Protein AF-A0A534AJC7-F1 (afdb_monomer_lite)

Structure (mmCIF, N/CA/C/O backbone):
data_AF-A0A534AJC7-F1
#
_entry.id   AF-A0A534AJC7-F1
#
loop_
_atom_site.group_PDB
_atom_site.id
_atom_site.type_symbol
_atom_site.label_atom_id
_atom_site.label_alt_id
_atom_site.label_comp_id
_atom_site.label_asym_id
_atom_site.label_entity_id
_atom_site.label_seq_id
_atom_site.pdbx_PDB_ins_code
_atom_site.Cartn_x
_atom_site.Cartn_y
_atom_site.Cartn_z
_atom_site.occupancy
_atom_site.B_iso_or_equiv
_atom_site.auth_seq_id
_atom_site.auth_comp_id
_atom_site.auth_asym_id
_atom_site.auth_atom_id
_atom_site.pdbx_PDB_model_num
ATOM 1 N N . MET A 1 1 ? 7.356 13.415 -15.263 1.00 77.75 1 MET A N 1
ATOM 2 C CA . MET A 1 1 ? 6.672 12.115 -15.087 1.00 77.75 1 MET A CA 1
ATOM 3 C C . MET A 1 1 ? 6.569 11.700 -13.623 1.00 77.75 1 MET A C 1
ATOM 5 O O . MET A 1 1 ? 5.449 11.567 -13.165 1.00 77.75 1 MET A O 1
ATOM 9 N N . VAL A 1 2 ? 7.663 11.609 -12.853 1.00 92.12 2 VAL A N 1
ATOM 10 C CA . VAL A 1 2 ? 7.603 11.217 -11.421 1.00 92.12 2 VAL A CA 1
ATOM 11 C C . VAL A 1 2 ? 6.650 12.080 -10.577 1.00 92.12 2 VAL A C 1
ATOM 13 O O . VAL A 1 2 ? 5.861 11.533 -9.826 1.00 92.12 2 VAL A O 1
ATOM 16 N N . ARG A 1 3 ? 6.643 13.413 -10.742 1.00 94.81 3 ARG A N 1
ATOM 17 C CA . ARG A 1 3 ? 5.701 14.298 -10.018 1.00 94.81 3 ARG A CA 1
ATOM 18 C C . ARG A 1 3 ? 4.225 14.026 -10.334 1.00 94.81 3 ARG A C 1
ATOM 20 O O . ARG A 1 3 ? 3.382 14.133 -9.454 1.00 94.81 3 ARG A O 1
ATOM 27 N N . LEU A 1 4 ? 3.921 13.678 -11.586 1.00 96.19 4 LEU A N 1
ATOM 28 C CA . LEU A 1 4 ? 2.564 13.292 -11.980 1.00 96.19 4 LEU A CA 1
ATOM 29 C C . LEU A 1 4 ? 2.201 11.936 -11.369 1.00 96.19 4 LEU A C 1
ATOM 31 O O . LEU A 1 4 ? 1.102 11.782 -10.850 1.00 96.19 4 LEU A O 1
ATOM 35 N N . PHE A 1 5 ? 3.139 10.984 -11.401 1.00 96.75 5 PHE A N 1
ATOM 36 C CA . PHE A 1 5 ? 2.964 9.678 -10.776 1.00 96.75 5 PHE A CA 1
ATOM 37 C C . PHE A 1 5 ? 2.709 9.804 -9.274 1.00 96.75 5 PHE A C 1
ATOM 39 O O . PHE A 1 5 ? 1.762 9.209 -8.788 1.00 96.75 5 PHE A O 1
ATOM 46 N N . ASP A 1 6 ? 3.495 10.608 -8.559 1.00 96.94 6 ASP A N 1
ATOM 47 C CA . ASP A 1 6 ? 3.308 10.872 -7.130 1.00 96.94 6 ASP A CA 1
ATOM 48 C C . ASP A 1 6 ? 1.906 11.425 -6.832 1.00 96.94 6 ASP A C 1
ATOM 50 O O . ASP A 1 6 ? 1.164 10.858 -6.029 1.00 96.94 6 ASP A O 1
ATOM 54 N N . ALA A 1 7 ? 1.491 12.473 -7.555 1.00 97.38 7 ALA A N 1
ATOM 55 C CA . ALA A 1 7 ? 0.168 13.065 -7.388 1.00 97.38 7 ALA A CA 1
ATOM 56 C C . ALA A 1 7 ? -0.963 12.051 -7.641 1.00 97.38 7 ALA A C 1
ATOM 58 O O . ALA A 1 7 ? -1.879 11.933 -6.824 1.00 97.38 7 ALA A O 1
ATOM 59 N N . TRP A 1 8 ? -0.882 11.291 -8.738 1.00 97.19 8 TRP A N 1
ATOM 60 C CA . TRP A 1 8 ? -1.861 10.256 -9.077 1.00 97.19 8 TRP A CA 1
ATOM 61 C C . TRP A 1 8 ? -1.874 9.122 -8.049 1.00 97.19 8 TRP A C 1
ATOM 63 O O . TRP A 1 8 ? -2.928 8.782 -7.517 1.00 97.19 8 TRP A O 1
ATOM 73 N N . PHE A 1 9 ? -0.711 8.564 -7.723 1.00 97.88 9 PHE A N 1
ATOM 74 C CA . PHE A 1 9 ? -0.586 7.427 -6.819 1.00 97.88 9 PHE A CA 1
ATOM 75 C C . PHE A 1 9 ? -1.080 7.790 -5.415 1.00 97.88 9 PHE A C 1
ATOM 77 O O . PHE A 1 9 ? -1.807 7.023 -4.781 1.00 97.88 9 PHE A O 1
ATOM 84 N N . SER A 1 10 ? -0.763 8.999 -4.951 1.00 96.75 10 SER A N 1
ATOM 85 C CA . SER A 1 10 ? -1.266 9.531 -3.687 1.00 96.75 10 SER A CA 1
ATOM 86 C C . SER A 1 10 ? -2.791 9.705 -3.686 1.00 96.75 10 SER A C 1
ATOM 88 O O . SER A 1 10 ? -3.458 9.346 -2.709 1.00 96.75 10 SER A O 1
ATOM 90 N N . ALA A 1 11 ? -3.354 10.252 -4.767 1.00 96.19 11 ALA A N 1
ATOM 91 C CA . ALA A 1 11 ? -4.782 10.533 -4.876 1.00 96.19 11 ALA A CA 1
ATOM 92 C C . ALA A 1 11 ? -5.629 9.262 -5.030 1.00 96.19 11 ALA A C 1
ATOM 94 O O . ALA A 1 11 ? -6.618 9.109 -4.308 1.00 96.19 11 ALA A O 1
ATOM 95 N N . GLU A 1 12 ? -5.210 8.354 -5.910 1.00 96.00 12 GLU A N 1
ATOM 96 C CA . GLU A 1 12 ? -5.995 7.195 -6.330 1.00 96.00 12 GLU A CA 1
ATOM 97 C C . GLU A 1 12 ? -5.656 5.923 -5.558 1.00 96.00 12 GLU A C 1
ATOM 99 O O . GLU A 1 12 ? -6.558 5.150 -5.250 1.00 96.00 12 GLU A O 1
ATOM 104 N N . ILE A 1 13 ? -4.390 5.697 -5.198 1.00 98.25 13 ILE A N 1
ATOM 105 C CA . ILE A 1 13 ? -3.953 4.415 -4.623 1.00 98.25 13 ILE A CA 1
ATOM 106 C C . ILE A 1 13 ? -3.785 4.517 -3.110 1.00 98.25 13 ILE A C 1
ATOM 108 O O . ILE A 1 13 ? -4.494 3.838 -2.361 1.00 98.25 13 ILE A O 1
ATOM 112 N N . LEU A 1 14 ? -2.904 5.403 -2.628 1.00 97.75 14 LEU A N 1
ATOM 113 C CA . LEU A 1 14 ? -2.612 5.535 -1.193 1.00 97.75 14 LEU A CA 1
ATOM 114 C C . LEU A 1 14 ? -3.857 5.874 -0.380 1.00 97.75 14 LEU A C 1
ATOM 116 O O . LEU A 1 14 ? -4.048 5.338 0.711 1.00 97.75 14 LEU A O 1
ATOM 120 N N . ARG A 1 15 ? -4.732 6.736 -0.909 1.00 96.81 15 ARG A N 1
ATOM 121 C CA . ARG A 1 15 ? -5.996 7.082 -0.251 1.00 96.81 15 ARG A CA 1
ATOM 122 C C . ARG A 1 15 ? -6.905 5.861 -0.081 1.00 96.81 15 ARG A C 1
ATOM 124 O O . ARG A 1 15 ? -7.481 5.690 0.994 1.00 96.81 15 ARG A O 1
ATOM 131 N N . ARG A 1 16 ? -7.030 5.012 -1.107 1.00 97.88 16 ARG A N 1
ATOM 132 C CA . ARG A 1 16 ? -7.843 3.783 -1.059 1.00 97.88 16 ARG A CA 1
ATOM 133 C C . ARG A 1 16 ? -7.249 2.772 -0.085 1.00 97.88 16 ARG A C 1
ATOM 135 O O . ARG A 1 16 ? -7.964 2.301 0.799 1.00 97.88 16 ARG A O 1
ATOM 142 N N . MET A 1 17 ? -5.939 2.525 -0.176 1.00 98.38 17 MET A N 1
ATOM 143 C CA . MET A 1 17 ? -5.213 1.666 0.767 1.00 98.38 17 MET A CA 1
ATOM 144 C C . MET A 1 17 ? -5.403 2.142 2.210 1.00 98.38 17 MET A C 1
ATOM 146 O O . MET A 1 17 ? -5.761 1.352 3.078 1.00 98.38 17 MET A O 1
ATOM 150 N N . PHE A 1 18 ? -5.261 3.445 2.468 1.00 98.00 18 PHE A N 1
ATOM 151 C CA . PHE A 1 18 ? -5.488 4.012 3.795 1.00 98.00 18 PHE A CA 1
ATOM 152 C C . PHE A 1 18 ? -6.879 3.675 4.340 1.00 98.00 18 PHE A C 1
ATOM 154 O O . PHE A 1 18 ? -6.974 3.182 5.457 1.00 98.00 18 PHE A O 1
ATOM 161 N N . ARG A 1 19 ? -7.955 3.868 3.567 1.00 97.12 19 ARG A N 1
ATOM 162 C CA . ARG A 1 19 ? -9.323 3.577 4.042 1.00 97.12 19 ARG A CA 1
ATOM 163 C C . ARG A 1 19 ? -9.586 2.084 4.257 1.00 97.12 19 ARG A C 1
ATOM 165 O O . ARG A 1 19 ? -10.398 1.736 5.107 1.00 97.12 19 ARG A O 1
ATOM 172 N N . ILE A 1 20 ? -8.910 1.210 3.512 1.00 98.31 20 ILE A N 1
ATOM 173 C CA . ILE A 1 20 ? -8.994 -0.250 3.682 1.00 98.31 20 ILE A CA 1
ATOM 174 C C . ILE A 1 20 ? -8.261 -0.702 4.956 1.00 98.31 20 ILE A C 1
ATOM 176 O O . ILE A 1 20 ? -8.748 -1.583 5.666 1.00 98.31 20 ILE A O 1
ATOM 180 N N . TYR A 1 21 ? -7.125 -0.077 5.272 1.00 98.56 21 TYR A N 1
ATOM 181 C CA . TYR A 1 21 ? -6.215 -0.533 6.325 1.00 98.56 21 TYR A CA 1
ATOM 182 C C . TYR A 1 21 ? -6.178 0.359 7.571 1.00 98.56 21 TYR A C 1
ATOM 184 O O . TYR A 1 21 ? -5.395 0.088 8.474 1.00 98.56 21 TYR A O 1
ATOM 192 N N . VAL A 1 22 ? -7.001 1.409 7.680 1.00 98.44 22 VAL A N 1
ATOM 193 C CA . VAL A 1 22 ? -6.849 2.405 8.760 1.00 98.44 22 VAL A CA 1
ATOM 194 C C . VAL A 1 22 ? -6.909 1.803 10.169 1.00 98.44 22 VAL A C 1
ATOM 196 O O . VAL A 1 22 ? -6.105 2.171 11.030 1.00 98.44 22 VAL A O 1
ATOM 199 N N . LEU A 1 23 ? -7.809 0.844 10.395 1.00 98.62 23 LEU A N 1
ATOM 200 C CA . LEU A 1 23 ? -7.911 0.139 11.672 1.00 98.62 23 LEU A CA 1
ATOM 201 C C . LEU A 1 23 ? -6.728 -0.817 11.900 1.00 98.62 23 LEU A C 1
ATOM 203 O O . LEU A 1 23 ? -6.241 -0.932 13.023 1.00 98.62 23 LEU A O 1
ATOM 207 N N . ASP A 1 24 ? -6.211 -1.439 10.841 1.00 98.56 24 ASP A N 1
ATOM 208 C CA . ASP A 1 24 ? -5.033 -2.309 10.916 1.00 98.56 24 ASP A CA 1
ATOM 209 C C . ASP A 1 24 ? -3.795 -1.514 11.352 1.00 98.56 24 ASP A C 1
ATOM 211 O O . ASP A 1 24 ? -3.054 -1.957 12.226 1.00 98.56 24 ASP A O 1
ATOM 215 N N . ILE A 1 25 ? -3.618 -0.293 10.829 1.00 98.19 25 ILE A N 1
ATOM 216 C CA . ILE A 1 25 ? -2.535 0.609 11.254 1.00 98.19 25 ILE A CA 1
ATOM 217 C C . ILE A 1 25 ? -2.658 0.925 12.746 1.00 98.19 25 ILE A C 1
ATOM 219 O O . ILE A 1 25 ? -1.671 0.846 13.474 1.00 98.19 25 ILE A O 1
ATOM 223 N N . HIS A 1 26 ? -3.861 1.285 13.207 1.00 98.62 26 HIS A N 1
ATOM 224 C CA . HIS A 1 26 ? -4.110 1.568 14.620 1.00 98.62 26 HIS A CA 1
ATOM 225 C C . HIS A 1 26 ? -3.745 0.362 15.493 1.00 98.62 26 HIS A C 1
ATOM 227 O O . HIS A 1 26 ? -3.070 0.507 16.510 1.00 98.62 26 HIS A O 1
ATOM 233 N N . ASN A 1 27 ? -4.148 -0.838 15.085 1.00 98.19 27 ASN A N 1
ATOM 234 C CA . ASN A 1 27 ? -3.906 -2.052 15.856 1.00 98.19 27 ASN A CA 1
ATOM 235 C C . ASN A 1 27 ? -2.433 -2.487 15.821 1.00 98.19 27 ASN A C 1
ATOM 237 O O . ASN A 1 27 ? -1.931 -3.009 16.815 1.00 98.19 27 ASN A O 1
ATOM 241 N N . ALA A 1 28 ? -1.714 -2.223 14.732 1.00 97.38 28 ALA A N 1
ATOM 242 C CA . ALA A 1 28 ? -0.281 -2.487 14.627 1.00 97.38 28 ALA A CA 1
ATOM 243 C C . ALA A 1 28 ? 0.585 -1.441 15.353 1.00 97.38 28 ALA A C 1
ATOM 245 O O . ALA A 1 28 ? 1.732 -1.722 15.705 1.00 97.38 28 ALA A O 1
ATOM 246 N N . ALA A 1 29 ? 0.059 -0.237 15.595 1.00 97.50 29 ALA A N 1
ATOM 247 C CA . ALA A 1 29 ? 0.783 0.814 16.297 1.00 97.50 29 ALA A CA 1
ATOM 248 C C . ALA A 1 29 ? 1.080 0.431 17.755 1.00 97.50 29 ALA A C 1
ATOM 250 O O . ALA A 1 29 ? 0.322 -0.300 18.409 1.00 97.50 29 ALA A O 1
ATOM 251 N N . ARG A 1 30 ? 2.178 0.989 18.285 1.00 97.94 30 ARG A N 1
ATOM 252 C CA . ARG A 1 30 ? 2.555 0.850 19.698 1.00 97.94 30 ARG A CA 1
ATOM 253 C C . ARG A 1 30 ? 1.398 1.326 20.584 1.00 97.94 30 ARG A C 1
ATOM 255 O O . ARG A 1 30 ? 0.787 2.340 20.247 1.00 97.94 30 ARG A O 1
ATOM 262 N N . PRO A 1 31 ? 1.122 0.679 21.732 1.00 98.25 31 PRO A N 1
ATOM 263 C CA . PRO A 1 31 ? -0.009 1.045 22.589 1.00 98.25 31 PRO A CA 1
ATOM 264 C C . PRO A 1 31 ? -0.083 2.539 22.940 1.00 98.25 31 PRO A C 1
ATOM 266 O O . PRO A 1 31 ? -1.169 3.108 22.912 1.00 98.25 31 PRO A O 1
ATOM 269 N N . ALA A 1 32 ? 1.063 3.188 23.178 1.00 98.31 32 ALA A N 1
ATOM 270 C CA . ALA A 1 32 ? 1.144 4.621 23.476 1.00 98.31 32 ALA A CA 1
ATOM 271 C C . ALA A 1 32 ? 0.731 5.534 22.300 1.00 98.31 32 ALA A C 1
ATOM 273 O O . ALA A 1 32 ? 0.236 6.635 22.525 1.00 98.31 32 ALA A O 1
ATOM 274 N N . ASP A 1 33 ? 0.885 5.074 21.055 1.00 98.50 33 ASP A N 1
ATOM 275 C CA . ASP A 1 33 ? 0.571 5.853 19.849 1.00 98.50 33 ASP A CA 1
ATOM 276 C C . ASP A 1 33 ? -0.920 5.744 19.462 1.00 98.50 33 ASP A C 1
ATOM 278 O O . ASP A 1 33 ? -1.456 6.606 18.758 1.00 98.50 33 ASP A O 1
ATOM 282 N N . ARG A 1 34 ? -1.614 4.693 19.925 1.00 98.56 34 ARG A N 1
ATOM 283 C CA . ARG A 1 34 ? -2.995 4.370 19.526 1.00 98.56 34 ARG A CA 1
ATOM 284 C C . ARG A 1 34 ? -4.016 5.472 19.844 1.00 98.56 34 ARG A C 1
ATOM 286 O O . ARG A 1 34 ? -4.778 5.813 18.934 1.00 98.56 34 ARG A O 1
ATOM 293 N N . PRO A 1 35 ? -4.036 6.089 21.048 1.00 98.62 35 PRO A N 1
ATOM 294 C CA . PRO A 1 35 ? -5.013 7.134 21.363 1.00 98.62 35 PRO A CA 1
ATOM 295 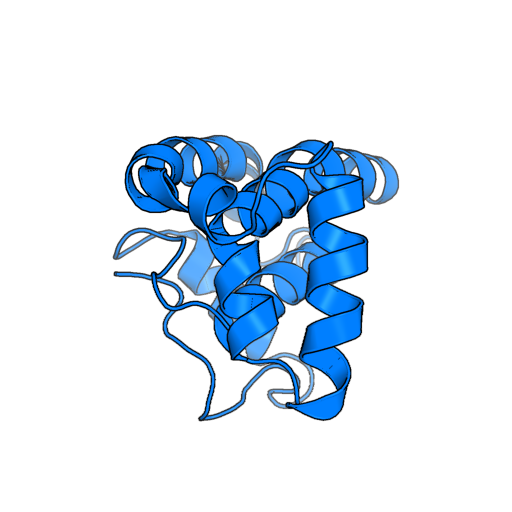C C . PRO A 1 35 ? -4.889 8.353 20.441 1.00 98.62 35 PRO A C 1
ATOM 297 O O . PRO A 1 35 ? -5.885 8.843 19.905 1.00 98.62 35 PRO A O 1
ATOM 300 N N . TYR A 1 36 ? -3.656 8.811 20.196 1.00 98.50 36 TYR A N 1
ATOM 301 C CA . TYR A 1 36 ? -3.388 9.906 19.264 1.00 98.50 36 TYR A CA 1
ATOM 302 C C . TYR A 1 36 ? -3.761 9.528 17.826 1.00 98.50 36 TYR A C 1
ATOM 304 O O . TYR A 1 36 ? -4.391 10.317 17.111 1.00 98.50 36 TYR A O 1
ATOM 312 N N . PHE A 1 37 ? -3.393 8.319 17.393 1.00 98.50 37 PHE A N 1
ATOM 313 C CA . PHE A 1 37 ? -3.695 7.850 16.048 1.00 98.50 37 PHE A CA 1
ATOM 314 C C . PHE A 1 37 ? -5.203 7.839 15.800 1.00 98.50 37 PHE A C 1
ATOM 316 O O . PHE A 1 37 ? -5.655 8.451 14.836 1.00 98.50 37 PHE A O 1
ATOM 323 N N . ARG A 1 38 ? -5.989 7.230 16.696 1.00 98.62 38 ARG A N 1
ATOM 324 C CA . ARG A 1 38 ? -7.451 7.202 16.581 1.00 98.62 38 ARG A CA 1
ATOM 325 C C . ARG A 1 38 ? -8.031 8.608 16.485 1.00 98.62 38 ARG A C 1
ATOM 327 O O . ARG A 1 38 ? -8.652 8.930 15.476 1.00 98.62 38 ARG A O 1
ATOM 334 N N . LYS A 1 39 ? -7.728 9.471 17.463 1.00 98.56 39 LYS A N 1
ATOM 335 C CA . LYS A 1 39 ? -8.228 10.855 17.498 1.00 98.56 39 LYS A CA 1
ATOM 336 C C . LYS A 1 39 ? -7.919 11.610 16.201 1.00 98.56 39 LYS A C 1
ATOM 338 O O . LYS A 1 39 ? -8.795 12.244 15.623 1.00 98.56 39 LYS A O 1
ATOM 343 N N . SER A 1 40 ? -6.673 11.545 15.732 1.00 98.38 40 SER A N 1
ATOM 344 C CA . SER A 1 40 ? -6.246 12.280 14.535 1.00 98.38 40 SER A CA 1
ATOM 345 C C . SER A 1 40 ? -6.811 11.703 13.232 1.00 98.38 40 SER A C 1
ATOM 347 O O . SER A 1 40 ? -7.103 12.462 12.307 1.00 98.38 40 SER A O 1
ATOM 349 N N . ARG A 1 41 ? -6.962 10.376 13.119 1.00 98.25 41 ARG A N 1
ATOM 350 C CA . ARG A 1 41 ? -7.470 9.734 11.898 1.00 98.25 41 ARG A CA 1
ATOM 351 C C . ARG A 1 41 ? -8.983 9.805 11.777 1.00 98.25 41 ARG A C 1
ATOM 353 O O . ARG A 1 41 ? -9.447 10.075 10.678 1.00 98.25 41 ARG A O 1
ATOM 360 N N . GLU A 1 42 ? -9.731 9.650 12.863 1.00 98.50 42 GLU A N 1
ATOM 361 C CA . GLU A 1 42 ? -11.189 9.826 12.840 1.00 98.50 42 GLU A CA 1
ATOM 362 C C . GLU A 1 42 ? -11.557 11.282 12.512 1.00 98.50 42 GLU A C 1
ATOM 364 O O . GLU A 1 42 ? -12.424 11.518 11.676 1.00 98.50 42 GLU A O 1
ATOM 369 N N . ALA A 1 43 ? -10.810 12.269 13.031 1.00 98.31 43 ALA A N 1
ATOM 370 C CA . ALA A 1 43 ? -10.955 13.668 12.612 1.00 98.31 43 ALA A CA 1
ATOM 371 C C . ALA A 1 43 ? -10.697 13.859 11.103 1.00 98.31 43 ALA A C 1
ATOM 373 O O . ALA A 1 43 ? -11.470 14.524 10.420 1.00 98.31 43 ALA A O 1
ATOM 374 N N . ARG A 1 44 ? -9.650 13.222 10.554 1.00 96.75 44 ARG A N 1
ATOM 375 C CA . ARG A 1 44 ? -9.361 13.223 9.105 1.00 96.75 44 ARG A CA 1
ATOM 376 C C . ARG A 1 44 ? -10.427 12.491 8.276 1.00 96.75 44 ARG A C 1
ATOM 378 O O . ARG A 1 44 ? -10.574 12.774 7.091 1.00 96.75 44 ARG A O 1
ATOM 385 N N . LEU A 1 45 ? -11.147 11.550 8.877 1.00 96.81 45 LEU A N 1
ATOM 386 C CA . LEU A 1 45 ? -12.269 10.820 8.284 1.00 96.81 45 LEU A CA 1
ATOM 387 C C . LEU A 1 45 ? -13.617 11.518 8.551 1.00 96.81 45 LEU A C 1
ATOM 389 O O . LEU A 1 45 ? -14.666 10.874 8.486 1.00 96.81 45 LEU A O 1
ATOM 393 N N . ASN A 1 46 ? -13.596 12.822 8.850 1.00 96.75 46 ASN A N 1
ATOM 394 C CA . ASN A 1 46 ? -14.775 13.647 9.122 1.00 96.75 46 ASN A CA 1
ATOM 395 C C . ASN A 1 46 ? -15.670 13.070 10.235 1.00 96.75 46 ASN A C 1
ATOM 397 O O . ASN A 1 46 ? -16.892 13.073 10.125 1.00 96.75 46 ASN A O 1
ATOM 401 N N . GLY A 1 47 ? -15.054 12.535 11.292 1.00 97.00 47 GLY A N 1
ATOM 402 C CA . GLY A 1 47 ? -15.746 11.953 12.445 1.00 97.00 47 GLY A CA 1
ATOM 403 C C . GLY A 1 47 ? -16.155 10.487 12.282 1.00 97.00 47 GLY A C 1
ATOM 404 O O . GLY A 1 47 ? -16.676 9.901 13.226 1.00 97.00 47 GLY A O 1
ATOM 405 N N . THR A 1 48 ? -15.902 9.864 11.127 1.00 97.94 48 THR A N 1
ATOM 406 C CA . THR A 1 48 ? -16.147 8.424 10.944 1.00 97.94 48 THR A CA 1
ATOM 407 C C . THR A 1 48 ? -15.184 7.619 11.817 1.00 97.94 48 THR A C 1
ATOM 409 O O . THR A 1 48 ? -13.972 7.843 11.753 1.00 97.94 48 THR A O 1
ATOM 412 N N . SER A 1 49 ? -15.701 6.658 12.590 1.00 98.50 49 SER A N 1
ATOM 413 C CA . SER A 1 49 ? -14.859 5.763 13.392 1.00 98.50 49 SER A CA 1
ATOM 414 C C . SER A 1 49 ? -13.972 4.876 12.516 1.00 98.50 49 SER A C 1
ATOM 416 O O . SER A 1 49 ? -14.292 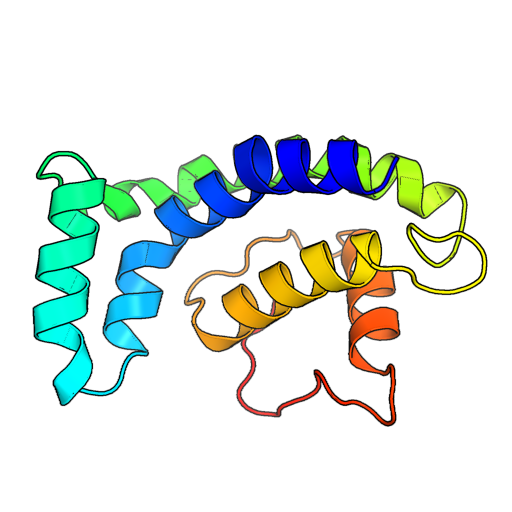4.587 11.356 1.00 98.50 49 SER A O 1
ATOM 418 N N . LEU A 1 50 ? -12.847 4.411 13.065 1.00 98.62 50 LEU A N 1
ATOM 419 C CA . LEU A 1 50 ? -11.947 3.512 12.332 1.00 98.62 50 LEU A CA 1
ATOM 420 C C . LEU A 1 50 ? -12.646 2.209 11.919 1.00 98.62 50 LEU A C 1
ATOM 422 O O . LEU A 1 50 ? -12.433 1.728 10.809 1.00 98.62 50 LEU A O 1
ATOM 426 N N . GLU A 1 51 ? -13.502 1.676 12.789 1.00 98.62 51 GLU A N 1
ATOM 427 C CA . GLU A 1 51 ? -14.310 0.476 12.578 1.00 98.62 51 GLU A CA 1
ATOM 428 C C . GLU A 1 51 ? -15.316 0.673 11.441 1.00 98.62 51 GLU A C 1
ATOM 430 O O . GLU A 1 51 ? -15.366 -0.139 10.517 1.00 98.62 51 GLU A O 1
ATOM 435 N N . ALA A 1 52 ? -16.060 1.785 11.452 1.00 98.25 52 ALA A N 1
ATOM 436 C CA . ALA A 1 52 ? -17.000 2.106 10.381 1.00 98.25 52 ALA A CA 1
ATOM 437 C C . ALA A 1 52 ? -16.277 2.319 9.044 1.00 98.25 52 ALA A C 1
ATOM 439 O O . ALA A 1 52 ? -16.765 1.885 8.004 1.00 98.25 52 ALA A O 1
ATOM 440 N N . SER A 1 53 ? -15.078 2.917 9.058 1.00 97.44 53 SER A N 1
ATOM 441 C CA . SER A 1 53 ? -14.278 3.089 7.842 1.00 97.44 53 SER A CA 1
ATOM 442 C C . SER A 1 53 ? -13.886 1.761 7.194 1.00 97.44 53 SER A C 1
ATOM 444 O O . SER A 1 53 ? -13.695 1.737 5.979 1.00 97.44 53 SER A O 1
ATOM 446 N N . VAL A 1 54 ? -13.717 0.680 7.960 1.00 98.00 54 VAL A N 1
ATOM 447 C CA . VAL A 1 54 ? -13.243 -0.612 7.435 1.00 98.00 54 VAL A CA 1
ATOM 448 C C . VAL A 1 54 ? -14.341 -1.667 7.283 1.00 98.00 54 VAL A C 1
ATOM 450 O O . VAL A 1 54 ? -14.040 -2.753 6.794 1.00 98.00 54 VAL A O 1
ATOM 453 N N . ALA A 1 55 ? -15.587 -1.370 7.659 1.00 97.44 55 ALA A N 1
ATOM 454 C CA . ALA A 1 55 ? -16.680 -2.346 7.723 1.00 97.44 55 ALA A CA 1
ATOM 455 C C . ALA A 1 55 ? -16.908 -3.118 6.404 1.00 97.44 55 ALA A C 1
ATOM 457 O O . ALA A 1 55 ? -17.095 -4.329 6.407 1.00 97.44 55 ALA A O 1
ATOM 458 N N . ASP A 1 56 ? -16.810 -2.429 5.270 1.00 95.44 56 ASP A N 1
ATOM 459 C CA . ASP A 1 56 ? -16.999 -2.917 3.897 1.00 95.44 56 ASP A CA 1
ATOM 460 C C . ASP A 1 56 ? -15.668 -3.033 3.124 1.00 95.44 56 ASP A C 1
ATOM 462 O O . ASP A 1 56 ? -15.631 -3.069 1.898 1.00 95.44 56 ASP A O 1
ATOM 466 N N . ARG A 1 57 ? -14.516 -3.074 3.806 1.00 97.00 57 ARG A N 1
ATOM 467 C CA . ARG A 1 57 ? -13.215 -2.999 3.112 1.00 97.00 57 ARG A CA 1
ATOM 468 C C . ARG A 1 57 ? -12.965 -4.126 2.103 1.00 97.00 57 ARG A C 1
ATOM 470 O O . ARG A 1 57 ? -12.252 -3.898 1.131 1.00 97.00 57 ARG A O 1
ATOM 477 N N . VAL A 1 58 ? -13.541 -5.311 2.320 1.00 97.25 58 VAL A N 1
ATOM 478 C CA . VAL A 1 58 ? -13.377 -6.467 1.423 1.00 97.25 58 VAL A CA 1
ATOM 479 C C . VAL A 1 58 ? -14.057 -6.209 0.079 1.00 97.25 58 VAL A C 1
ATOM 481 O O . VAL A 1 58 ? -13.455 -6.481 -0.957 1.00 97.25 58 VAL A O 1
ATOM 484 N N . SER A 1 59 ? -15.254 -5.610 0.067 1.00 96.75 59 SER A N 1
ATOM 485 C CA . SER A 1 59 ? -15.963 -5.289 -1.180 1.00 96.75 59 SER A CA 1
ATOM 486 C C . SER A 1 59 ? -15.297 -4.165 -1.976 1.00 96.75 59 SER A C 1
ATOM 488 O O . SER A 1 59 ? -15.557 -4.038 -3.165 1.00 96.75 59 SER A O 1
ATOM 490 N N . ARG A 1 60 ? -14.396 -3.388 -1.359 1.00 96.88 60 ARG A N 1
ATOM 491 C CA . ARG A 1 60 ? -13.604 -2.339 -2.027 1.00 96.88 60 ARG A CA 1
ATOM 492 C C . ARG A 1 60 ? -12.253 -2.812 -2.567 1.00 96.88 60 ARG A C 1
ATOM 494 O O . ARG A 1 60 ? -11.570 -2.043 -3.242 1.00 96.88 60 ARG A O 1
ATOM 501 N N . LEU A 1 61 ? -11.839 -4.051 -2.282 1.00 97.00 61 LEU A N 1
ATOM 502 C CA . LEU A 1 61 ? -10.599 -4.606 -2.837 1.00 97.00 61 LEU A CA 1
ATOM 503 C C . LEU A 1 61 ? -10.607 -4.666 -4.374 1.00 97.00 61 LEU A C 1
ATOM 505 O O . LEU A 1 61 ? -9.588 -4.288 -4.952 1.00 97.00 61 LEU A O 1
ATOM 509 N N . PRO A 1 62 ? -11.698 -5.078 -5.054 1.00 97.00 62 PRO A N 1
ATOM 510 C CA . PRO A 1 62 ? -11.764 -5.030 -6.514 1.00 97.00 62 PRO A CA 1
ATOM 511 C C . PRO A 1 62 ? -11.483 -3.630 -7.069 1.00 97.00 62 PRO A C 1
ATOM 513 O O . PRO A 1 62 ? -10.623 -3.487 -7.927 1.00 97.00 62 PRO A O 1
ATOM 516 N N . GLU A 1 63 ? -12.078 -2.582 -6.494 1.00 96.88 63 GLU A N 1
ATOM 517 C CA . GLU A 1 63 ? -11.833 -1.204 -6.941 1.00 96.88 63 GLU A CA 1
ATOM 518 C C . GLU A 1 63 ? -10.377 -0.756 -6.744 1.00 96.88 63 GLU A C 1
ATOM 520 O O . GLU A 1 63 ? -9.824 -0.041 -7.579 1.00 96.88 63 GLU A O 1
ATOM 525 N N . LEU A 1 64 ? -9.734 -1.154 -5.637 1.00 97.81 64 LEU A N 1
ATOM 526 C CA . LEU A 1 64 ? -8.302 -0.904 -5.442 1.00 97.81 64 LEU A CA 1
ATOM 527 C C . LEU A 1 64 ? -7.477 -1.629 -6.513 1.00 97.81 64 LEU A C 1
ATOM 529 O O . LEU A 1 64 ? -6.532 -1.057 -7.054 1.00 97.81 64 LEU A O 1
ATOM 533 N N . ARG A 1 65 ? -7.826 -2.883 -6.813 1.00 97.56 65 ARG A N 1
ATOM 534 C CA . ARG A 1 65 ? -7.136 -3.690 -7.822 1.00 97.56 65 ARG A CA 1
ATOM 535 C C . ARG A 1 65 ? -7.311 -3.082 -9.211 1.00 97.56 65 ARG A C 1
ATOM 537 O O . ARG A 1 65 ? -6.316 -3.001 -9.922 1.00 97.56 65 ARG A O 1
ATOM 544 N N . ASP A 1 66 ? -8.488 -2.582 -9.560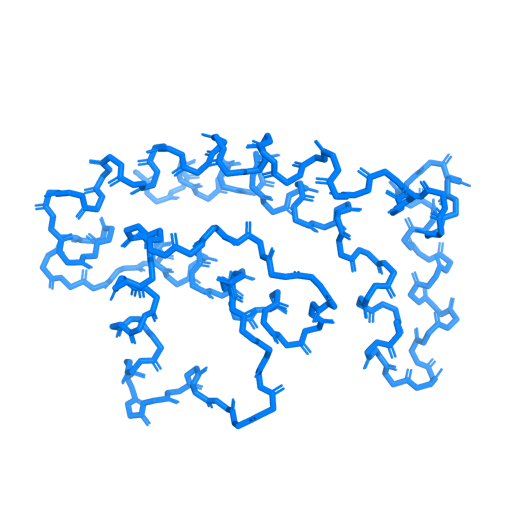 1.00 97.56 66 ASP A N 1
ATOM 545 C CA . ASP A 1 66 ? -8.730 -1.905 -10.838 1.00 97.56 66 ASP A CA 1
ATOM 546 C C . ASP A 1 66 ? -7.955 -0.589 -10.943 1.00 97.56 66 ASP A C 1
ATOM 548 O O . ASP A 1 66 ? -7.339 -0.300 -11.971 1.00 97.56 66 ASP A O 1
ATOM 552 N N . ALA A 1 67 ? -7.890 0.185 -9.855 1.00 97.81 67 ALA A N 1
ATOM 553 C CA . ALA A 1 67 ? -7.120 1.426 -9.818 1.00 97.81 67 ALA A CA 1
ATOM 554 C C . ALA A 1 67 ? -5.613 1.204 -10.063 1.00 97.81 67 ALA A C 1
ATOM 556 O O . ALA A 1 67 ? -4.927 2.111 -10.529 1.00 97.81 67 ALA A O 1
ATOM 557 N N . LEU A 1 68 ? -5.092 -0.002 -9.808 1.00 98.06 68 LEU A N 1
ATOM 558 C CA . LEU A 1 68 ? -3.698 -0.376 -10.073 1.00 98.06 68 LEU A CA 1
ATOM 559 C C . LEU A 1 68 ? -3.415 -0.743 -11.543 1.00 98.06 68 LEU A C 1
ATOM 561 O O . LEU A 1 68 ? -2.255 -0.965 -11.895 1.00 98.06 68 LEU A O 1
ATOM 565 N N . ASN A 1 69 ? -4.419 -0.779 -12.425 1.00 97.75 69 ASN A N 1
ATOM 566 C CA . ASN A 1 69 ? -4.232 -1.142 -13.836 1.00 97.75 69 ASN A CA 1
ATOM 567 C C . ASN A 1 69 ? -3.186 -0.290 -14.583 1.00 97.75 69 ASN A C 1
ATOM 569 O O . ASN A 1 69 ? -2.386 -0.879 -15.311 1.00 97.75 69 ASN A O 1
ATOM 573 N N . PRO A 1 70 ? -3.082 1.042 -14.382 1.00 96.19 70 PRO A N 1
ATOM 574 C CA . PRO A 1 70 ? -2.019 1.831 -15.007 1.00 96.19 70 PRO A CA 1
ATOM 575 C C . PRO A 1 70 ? -0.611 1.380 -14.600 1.00 96.19 70 PRO A C 1
ATOM 577 O O . PRO A 1 70 ? 0.312 1.430 -15.411 1.00 96.19 70 PRO A O 1
ATOM 580 N N . LEU A 1 71 ? -0.447 0.903 -13.360 1.00 96.81 71 LEU A N 1
ATOM 581 C CA . LEU A 1 71 ? 0.823 0.372 -12.871 1.00 96.81 71 LEU A CA 1
ATOM 582 C C . LEU A 1 71 ? 1.175 -0.937 -13.589 1.00 96.81 71 LEU A C 1
ATOM 584 O O . LEU A 1 71 ? 2.299 -1.082 -14.065 1.00 96.81 71 LEU A O 1
ATOM 588 N N . ARG A 1 72 ? 0.204 -1.854 -13.719 1.00 97.56 72 ARG A N 1
ATOM 589 C CA . ARG A 1 72 ? 0.377 -3.121 -14.453 1.00 97.56 72 ARG A CA 1
ATOM 590 C C . ARG A 1 72 ? 0.750 -2.871 -15.911 1.00 97.56 72 ARG A C 1
ATOM 592 O O . ARG A 1 72 ? 1.785 -3.352 -16.357 1.00 97.56 72 ARG A O 1
ATOM 599 N N . ALA A 1 73 ? -0.025 -2.036 -16.602 1.00 96.50 73 ALA A N 1
ATOM 600 C CA . ALA A 1 73 ? 0.191 -1.716 -18.011 1.00 96.50 73 ALA A CA 1
ATOM 601 C C . ALA A 1 73 ? 1.563 -1.070 -18.280 1.00 96.50 73 ALA A C 1
ATOM 603 O O . ALA A 1 73 ? 2.161 -1.269 -19.337 1.00 96.50 73 ALA A O 1
ATOM 604 N N . HIS A 1 74 ? 2.089 -0.278 -17.339 1.00 95.25 74 HIS A N 1
ATOM 605 C CA . HIS A 1 74 ? 3.437 0.277 -17.480 1.00 95.25 74 HIS A CA 1
ATOM 606 C C . HIS A 1 74 ? 4.522 -0.781 -17.249 1.00 95.25 74 HIS A C 1
ATOM 608 O O . HIS A 1 74 ? 5.499 -0.824 -17.994 1.00 95.25 74 HIS A O 1
ATOM 614 N N . LEU A 1 75 ? 4.346 -1.654 -16.254 1.00 96.88 75 LEU A N 1
ATOM 615 C CA . LEU A 1 75 ? 5.305 -2.711 -15.906 1.00 96.88 75 LEU A CA 1
ATOM 616 C C . LEU A 1 75 ? 5.358 -3.866 -16.917 1.00 96.88 75 LEU A C 1
ATOM 618 O O . LEU A 1 75 ? 6.309 -4.641 -16.905 1.00 96.88 75 LEU A O 1
ATOM 622 N N . GLU A 1 76 ? 4.411 -3.954 -17.848 1.00 95.88 76 GLU A N 1
ATOM 623 C CA . GLU A 1 76 ? 4.534 -4.826 -19.026 1.00 95.88 76 GLU A CA 1
ATOM 624 C C . GLU A 1 76 ? 5.700 -4.418 -19.942 1.00 95.88 76 GLU A C 1
ATOM 626 O O . GLU A 1 76 ? 6.219 -5.234 -20.700 1.00 95.88 76 GLU A O 1
ATOM 631 N N . ARG A 1 77 ? 6.140 -3.155 -19.874 1.00 94.75 77 ARG A N 1
ATOM 632 C CA . ARG A 1 77 ? 7.159 -2.590 -20.774 1.00 94.75 77 ARG A CA 1
ATOM 633 C C . ARG A 1 77 ? 8.586 -2.755 -20.264 1.00 94.75 77 ARG A C 1
ATOM 635 O O . ARG A 1 77 ? 9.529 -2.454 -20.993 1.00 94.75 77 ARG A O 1
ATOM 642 N N . GLY A 1 78 ? 8.768 -3.163 -19.012 1.00 94.88 78 GLY A N 1
ATOM 643 C CA . GLY A 1 78 ? 10.089 -3.239 -18.405 1.00 94.88 78 GLY A CA 1
ATOM 644 C C . GLY A 1 78 ? 10.064 -3.630 -16.930 1.00 94.88 78 GLY A C 1
ATOM 645 O O . GLY A 1 78 ? 9.007 -3.687 -16.305 1.00 94.88 78 GLY A O 1
ATOM 646 N N . PRO A 1 79 ? 11.241 -3.902 -16.346 1.00 97.00 79 PRO A N 1
ATOM 647 C CA . PRO A 1 79 ? 11.328 -4.474 -15.008 1.00 97.00 79 PRO A CA 1
ATOM 648 C C . PRO A 1 79 ? 10.904 -3.509 -13.896 1.00 97.00 79 PRO A C 1
ATOM 650 O O . PRO A 1 79 ? 10.480 -3.998 -12.844 1.00 97.00 79 PRO A O 1
ATOM 653 N N . PHE A 1 80 ? 11.006 -2.194 -14.130 1.00 98.06 80 PHE A N 1
ATOM 654 C CA . PHE A 1 80 ? 10.713 -1.114 -13.185 1.00 98.06 80 PHE A CA 1
ATOM 655 C C . PHE A 1 80 ? 9.957 0.041 -13.854 1.00 98.06 80 PHE A C 1
ATOM 657 O O . PHE A 1 80 ? 9.999 0.216 -15.074 1.00 98.06 80 PHE A O 1
ATOM 664 N N . LEU A 1 81 ? 9.334 0.904 -13.050 1.00 96.81 81 LEU A N 1
ATOM 665 C CA . LEU A 1 81 ? 8.716 2.142 -13.532 1.00 96.81 81 LEU A CA 1
ATOM 666 C C . LEU A 1 81 ? 9.751 3.099 -14.132 1.00 96.81 81 LEU A C 1
ATOM 668 O O . LEU A 1 81 ? 9.449 3.810 -15.092 1.00 96.81 81 LEU A O 1
ATOM 672 N N . GLY A 1 82 ? 10.978 3.081 -13.605 1.00 96.31 82 GLY A N 1
ATOM 673 C CA . GLY A 1 82 ? 12.134 3.781 -14.165 1.00 96.31 82 GLY A CA 1
ATOM 674 C C . GLY A 1 82 ? 12.735 3.180 -15.440 1.00 96.31 82 GLY A C 1
ATOM 675 O O . GLY A 1 82 ? 13.691 3.746 -15.968 1.00 96.31 82 GLY A O 1
ATOM 676 N N . GLY A 1 83 ? 12.179 2.085 -15.968 1.00 95.50 83 GLY A N 1
ATOM 677 C CA . GLY A 1 83 ? 12.708 1.374 -17.130 1.00 95.50 83 GLY A CA 1
ATOM 678 C C . GLY A 1 83 ? 13.630 0.236 -16.703 1.00 95.50 83 GLY A C 1
ATOM 679 O O . GLY A 1 83 ? 13.202 -0.660 -15.980 1.00 95.50 83 GLY A O 1
ATOM 680 N N . ALA A 1 84 ? 14.888 0.253 -17.154 1.00 96.69 84 ALA A N 1
ATOM 681 C CA . ALA A 1 84 ? 15.863 -0.798 -16.838 1.00 96.69 84 ALA A CA 1
ATOM 682 C C . ALA A 1 84 ? 16.274 -0.824 -15.353 1.00 96.69 84 ALA A C 1
ATOM 684 O O . ALA A 1 84 ? 16.595 -1.886 -14.825 1.00 96.69 84 ALA A O 1
ATOM 685 N N . SER A 1 85 ? 16.216 0.329 -14.683 1.00 96.75 85 SER A N 1
ATOM 686 C CA . SER A 1 85 ? 16.557 0.495 -13.268 1.00 96.75 85 SER A CA 1
ATOM 687 C C . SER A 1 85 ? 15.430 1.219 -12.530 1.00 96.75 85 SER A C 1
ATOM 689 O O . SER A 1 85 ? 14.734 2.038 -13.140 1.00 96.75 85 SER A O 1
ATOM 691 N N . PRO A 1 86 ? 15.249 0.964 -11.223 1.00 97.94 86 PRO A N 1
ATOM 692 C CA . PRO A 1 86 ? 14.236 1.645 -10.431 1.00 97.94 86 PRO A CA 1
ATOM 693 C C . PRO A 1 86 ? 14.534 3.142 -10.303 1.00 97.94 86 PRO A C 1
ATOM 695 O O . PRO A 1 86 ? 15.689 3.565 -10.205 1.00 97.94 86 PRO A O 1
ATOM 698 N N . ASN A 1 87 ? 13.480 3.954 -10.265 1.00 97.00 87 ASN A N 1
ATOM 699 C CA . ASN A 1 87 ? 13.581 5.371 -9.923 1.00 97.00 87 ASN A CA 1
ATOM 700 C C . ASN A 1 87 ? 12.647 5.722 -8.756 1.00 97.00 87 ASN A C 1
ATOM 702 O O . ASN A 1 87 ? 12.058 4.857 -8.115 1.00 97.00 87 ASN A O 1
ATOM 706 N N . TYR A 1 88 ? 12.499 7.013 -8.459 1.00 97.62 88 TYR A N 1
ATOM 707 C CA . TYR A 1 88 ? 11.680 7.446 -7.328 1.00 97.62 88 TYR A CA 1
ATOM 708 C C . TYR A 1 88 ? 10.199 7.027 -7.419 1.00 97.62 88 TYR A C 1
ATOM 710 O O . TYR A 1 88 ? 9.576 6.805 -6.386 1.00 97.62 88 TYR A O 1
ATOM 718 N N . ALA A 1 89 ? 9.638 6.861 -8.623 1.00 97.75 89 ALA A N 1
ATOM 719 C CA . ALA A 1 89 ? 8.279 6.343 -8.779 1.00 97.75 89 ALA A CA 1
ATOM 720 C C . ALA A 1 89 ? 8.163 4.902 -8.261 1.00 97.75 89 ALA A C 1
ATOM 722 O O . ALA A 1 89 ? 7.185 4.580 -7.585 1.00 97.75 89 ALA A O 1
ATOM 723 N N . ASP A 1 90 ? 9.173 4.059 -8.516 1.00 98.44 90 ASP A N 1
ATOM 724 C CA . ASP A 1 90 ? 9.218 2.705 -7.961 1.00 98.44 90 ASP A CA 1
ATOM 725 C C . ASP A 1 90 ? 9.216 2.762 -6.436 1.00 98.44 90 ASP A C 1
ATOM 727 O O . ASP A 1 90 ? 8.393 2.113 -5.803 1.00 98.44 90 ASP A O 1
ATOM 731 N N . TYR A 1 91 ? 10.075 3.585 -5.832 1.00 98.25 91 TYR A N 1
ATOM 732 C CA . TYR A 1 91 ? 10.187 3.647 -4.372 1.00 98.25 91 TYR A CA 1
ATOM 733 C C . TYR A 1 91 ? 8.930 4.199 -3.691 1.00 98.25 91 TYR A C 1
ATOM 735 O O . TYR A 1 91 ? 8.585 3.729 -2.607 1.00 98.25 91 TYR A O 1
ATOM 743 N N . LEU A 1 92 ? 8.212 5.134 -4.323 1.00 97.69 92 LEU A N 1
ATOM 744 C CA . LEU A 1 92 ? 6.909 5.600 -3.834 1.00 97.69 92 LEU A CA 1
ATOM 745 C C . LEU A 1 92 ? 5.902 4.447 -3.749 1.00 97.69 92 LEU A C 1
ATOM 747 O O . LEU A 1 92 ? 5.283 4.230 -2.705 1.00 97.69 92 LEU A O 1
ATOM 751 N N . ALA A 1 93 ? 5.764 3.683 -4.833 1.00 98.12 93 ALA A N 1
ATOM 752 C CA . ALA A 1 93 ? 4.808 2.588 -4.888 1.00 98.12 93 ALA A CA 1
ATOM 753 C C . ALA A 1 93 ? 5.255 1.387 -4.034 1.00 98.12 93 ALA A C 1
ATOM 755 O O . ALA A 1 93 ? 4.464 0.874 -3.242 1.00 98.12 93 ALA A O 1
ATOM 756 N N . LEU A 1 94 ? 6.526 0.980 -4.111 1.00 98.50 94 LEU A N 1
ATOM 757 C CA . LEU A 1 94 ? 7.106 -0.082 -3.281 1.00 98.50 94 LEU A CA 1
ATOM 758 C C . LEU A 1 94 ? 6.975 0.247 -1.793 1.00 98.50 94 LEU A C 1
ATOM 760 O O . LEU A 1 94 ? 6.591 -0.618 -1.012 1.00 98.50 94 LEU A O 1
ATOM 764 N N . GLY A 1 95 ? 7.229 1.499 -1.399 1.00 98.25 95 GLY A N 1
ATOM 765 C CA . GLY A 1 95 ? 7.060 1.961 -0.022 1.00 98.25 95 GLY A CA 1
ATOM 766 C C . GLY A 1 95 ? 5.623 1.803 0.477 1.00 98.25 95 GLY A C 1
ATOM 767 O O . GLY A 1 95 ? 5.407 1.358 1.605 1.00 98.25 95 GLY A O 1
ATOM 768 N N . ALA A 1 96 ? 4.636 2.080 -0.376 1.00 98.38 96 ALA A N 1
ATOM 769 C CA . ALA A 1 96 ? 3.227 1.888 -0.054 1.00 98.38 96 ALA A CA 1
ATOM 770 C C . ALA A 1 96 ? 2.865 0.414 0.153 1.00 98.38 96 ALA A C 1
ATOM 772 O O . ALA A 1 96 ? 2.275 0.063 1.175 1.00 98.38 96 ALA A O 1
ATOM 773 N N . PHE A 1 97 ? 3.256 -0.465 -0.773 1.00 98.50 97 PHE A N 1
ATOM 774 C CA . PHE A 1 97 ? 3.011 -1.902 -0.633 1.00 98.50 97 PHE A CA 1
ATOM 775 C C . PHE A 1 97 ? 3.757 -2.494 0.563 1.00 98.50 97 PHE A C 1
ATOM 777 O O . PHE A 1 97 ? 3.200 -3.306 1.296 1.00 98.50 97 PHE A O 1
ATOM 784 N N . ARG A 1 98 ? 4.983 -2.037 0.824 1.00 98.31 98 ARG A N 1
ATOM 785 C CA . ARG A 1 98 ? 5.765 -2.431 1.998 1.00 98.31 98 ARG A CA 1
ATOM 786 C C . ARG A 1 98 ? 5.101 -2.000 3.304 1.00 98.31 98 ARG A C 1
ATOM 788 O O . ARG A 1 98 ? 5.123 -2.749 4.278 1.00 98.31 98 ARG A O 1
ATOM 795 N N . TRP A 1 99 ? 4.501 -0.815 3.336 1.00 98.12 99 TRP A N 1
ATOM 796 C CA . TRP A 1 99 ? 3.700 -0.362 4.469 1.00 98.12 99 TRP A CA 1
ATOM 797 C C . TRP A 1 99 ? 2.425 -1.194 4.645 1.00 98.12 99 TRP A C 1
ATOM 799 O O . TRP A 1 99 ? 2.135 -1.628 5.755 1.00 98.12 99 TRP A O 1
ATOM 809 N N . VAL A 1 100 ? 1.687 -1.488 3.571 1.00 98.25 100 VAL A N 1
ATOM 810 C CA . VAL A 1 100 ? 0.515 -2.374 3.658 1.00 98.25 100 VAL A CA 1
ATOM 811 C C . VAL A 1 100 ? 0.925 -3.754 4.175 1.00 98.25 100 VAL A C 1
ATOM 813 O O . VAL A 1 100 ? 0.296 -4.276 5.093 1.00 98.25 100 VAL A O 1
ATOM 816 N N . ALA A 1 101 ? 2.020 -4.321 3.673 1.00 98.25 101 ALA A N 1
ATOM 817 C CA . ALA A 1 101 ? 2.545 -5.599 4.141 1.00 98.25 101 ALA A CA 1
ATOM 818 C C . ALA A 1 101 ? 2.920 -5.581 5.633 1.00 98.25 101 ALA A C 1
ATOM 820 O O . ALA A 1 101 ? 2.859 -6.618 6.282 1.00 98.25 101 ALA A O 1
ATOM 821 N N . SER A 1 102 ? 3.285 -4.438 6.224 1.00 97.88 102 SER A N 1
ATOM 822 C CA . SER A 1 102 ? 3.655 -4.401 7.645 1.00 97.88 102 SER A CA 1
ATOM 823 C C . SER A 1 102 ? 2.463 -4.404 8.606 1.00 97.88 102 SER A C 1
ATOM 825 O O . SER A 1 102 ? 2.652 -4.703 9.785 1.00 97.88 102 SER A O 1
ATOM 827 N N . VAL A 1 103 ? 1.250 -4.092 8.133 1.00 97.69 103 VAL A N 1
ATOM 828 C CA . VAL A 1 103 ? 0.059 -3.955 8.996 1.00 97.69 103 VAL A CA 1
ATOM 829 C C . VAL A 1 103 ? -1.138 -4.799 8.565 1.00 97.69 103 VAL A C 1
ATOM 831 O O . VAL A 1 103 ? -1.984 -5.106 9.400 1.00 97.69 103 VAL A O 1
ATOM 834 N N . SER A 1 104 ? -1.240 -5.153 7.284 1.00 96.94 104 SER A N 1
ATOM 835 C CA . SER A 1 104 ? -2.471 -5.681 6.690 1.00 96.94 104 SER A CA 1
ATOM 836 C C . SER A 1 104 ? -2.950 -6.983 7.325 1.00 96.94 104 SER A C 1
ATOM 838 O O . SER A 1 104 ? -2.198 -7.925 7.558 1.00 96.94 104 SER A O 1
ATOM 840 N N . THR A 1 105 ? -4.256 -7.049 7.559 1.00 97.12 105 THR A N 1
ATOM 841 C CA . THR A 1 105 ? -4.946 -8.286 7.959 1.00 97.12 105 THR A CA 1
ATOM 842 C C . THR A 1 105 ? -5.658 -8.966 6.791 1.00 97.12 105 THR A C 1
ATOM 844 O O . THR A 1 105 ? -6.073 -10.115 6.913 1.00 97.12 105 THR A O 1
ATOM 847 N N . ILE A 1 106 ? -5.770 -8.274 5.651 1.00 96.94 106 ILE A N 1
ATOM 848 C CA . ILE A 1 106 ? -6.231 -8.822 4.373 1.00 96.94 106 ILE A CA 1
ATOM 849 C C . ILE A 1 106 ? -5.266 -8.400 3.254 1.00 96.94 106 ILE A C 1
ATOM 851 O O . ILE A 1 106 ? -4.913 -7.221 3.169 1.00 96.94 106 ILE A O 1
ATOM 855 N N . PRO A 1 107 ? -4.830 -9.314 2.383 1.00 97.31 107 PRO A N 1
ATOM 856 C CA . PRO A 1 107 ? -3.942 -8.972 1.271 1.00 97.31 107 PRO A CA 1
ATOM 857 C C . PRO A 1 107 ? -4.639 -8.076 0.221 1.00 97.31 107 PRO A C 1
ATOM 859 O O . PRO A 1 107 ? -5.802 -8.316 -0.121 1.00 97.31 107 PRO A O 1
ATOM 862 N N . PRO A 1 108 ? -3.956 -7.040 -0.308 1.00 97.44 108 PRO A N 1
ATOM 863 C CA . PRO A 1 108 ? -4.536 -6.117 -1.288 1.00 97.44 108 PRO A CA 1
ATOM 864 C C . PRO A 1 108 ? -4.673 -6.715 -2.696 1.00 97.44 108 PRO A C 1
ATOM 866 O O . PRO A 1 108 ? -5.598 -6.362 -3.430 1.00 97.44 108 PRO A O 1
ATOM 869 N N . LEU A 1 109 ? -3.766 -7.608 -3.097 1.00 98.06 109 LEU A N 1
ATOM 870 C CA . LEU A 1 109 ? -3.710 -8.167 -4.449 1.00 98.06 109 LEU A CA 1
ATOM 871 C C . LEU A 1 109 ? -4.416 -9.523 -4.524 1.00 98.06 109 LEU A C 1
ATOM 873 O O . LEU A 1 109 ? -4.680 -10.169 -3.508 1.00 98.06 109 LEU A O 1
ATOM 877 N N . ALA A 1 110 ? -4.778 -9.923 -5.740 1.00 95.75 110 ALA A N 1
ATOM 878 C CA . ALA A 1 110 ? -5.254 -11.273 -6.010 1.00 95.75 110 ALA A CA 1
ATOM 879 C C . ALA A 1 110 ? -4.066 -12.237 -6.158 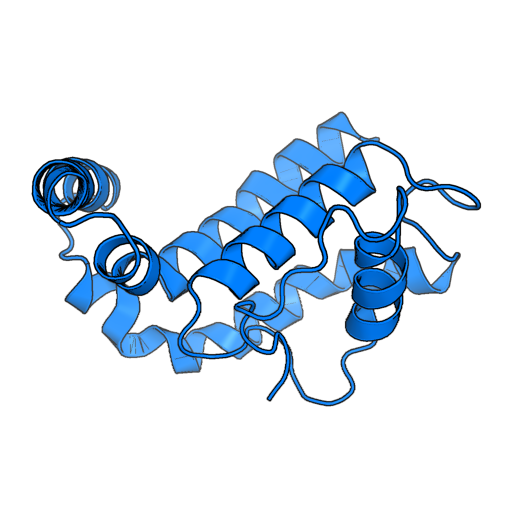1.00 95.75 110 ALA A C 1
ATOM 881 O O . ALA A 1 110 ? -2.939 -11.812 -6.429 1.00 95.75 110 ALA A O 1
ATOM 882 N N . GLN A 1 111 ? -4.326 -13.536 -6.016 1.00 94.81 111 GLN A N 1
ATOM 883 C CA . GLN A 1 111 ? -3.341 -14.557 -6.356 1.00 94.81 111 GLN A CA 1
ATOM 884 C C . GLN A 1 111 ? -2.914 -14.406 -7.824 1.00 94.81 111 GLN A C 1
ATOM 886 O O . GLN A 1 111 ? -3.755 -14.207 -8.700 1.00 94.81 111 GLN A O 1
ATOM 891 N N . GLY A 1 112 ? -1.609 -14.489 -8.095 1.00 94.19 112 GLY A N 1
ATOM 892 C CA . GLY A 1 112 ? -1.073 -14.396 -9.458 1.00 94.19 112 GLY A CA 1
ATOM 893 C C . GLY A 1 112 ? -1.066 -12.988 -10.064 1.00 94.19 112 GLY A C 1
ATOM 894 O O . GLY A 1 112 ? -0.832 -12.856 -11.262 1.00 94.19 112 GLY A O 1
ATOM 895 N N . ASP A 1 113 ? -1.303 -11.935 -9.271 1.00 96.50 113 ASP A N 1
ATOM 896 C CA . ASP A 1 113 ? -1.240 -10.557 -9.766 1.00 96.50 113 ASP A CA 1
ATOM 897 C C . ASP A 1 113 ? 0.148 -10.247 -10.373 1.00 96.50 113 ASP A C 1
ATOM 899 O O . ASP A 1 113 ? 1.163 -10.454 -9.697 1.00 96.50 113 ASP A O 1
ATOM 903 N N . PRO A 1 114 ? 0.233 -9.715 -11.611 1.00 94.38 114 PRO A N 1
ATOM 904 C CA . PRO A 1 114 ? 1.509 -9.404 -12.262 1.00 94.38 114 PRO A CA 1
ATOM 905 C C . PRO A 1 114 ? 2.417 -8.465 -11.456 1.00 94.38 114 PRO A C 1
ATOM 907 O O . PRO A 1 114 ? 3.642 -8.515 -11.592 1.00 94.38 114 PRO A O 1
ATOM 910 N N . LEU A 1 115 ? 1.839 -7.630 -10.583 1.00 97.94 115 LEU A N 1
ATOM 911 C CA . LEU A 1 115 ? 2.607 -6.738 -9.715 1.00 97.94 115 LEU A CA 1
ATOM 912 C C . LEU A 1 115 ? 3.498 -7.490 -8.726 1.00 97.94 115 LEU A C 1
ATOM 914 O O . LEU A 1 115 ? 4.502 -6.928 -8.294 1.00 97.94 115 LEU A O 1
ATOM 918 N N . LEU A 1 116 ? 3.180 -8.744 -8.386 1.00 97.69 116 LEU A N 1
ATOM 919 C CA . LEU A 1 116 ? 3.969 -9.541 -7.445 1.00 97.69 116 LEU A CA 1
ATOM 920 C C . LEU A 1 116 ? 5.416 -9.696 -7.916 1.00 97.69 116 LEU A C 1
ATOM 922 O O . LEU A 1 116 ? 6.334 -9.498 -7.131 1.00 97.69 116 LEU A O 1
ATOM 926 N N . ALA A 1 117 ? 5.645 -9.944 -9.207 1.00 97.12 117 ALA A N 1
ATOM 9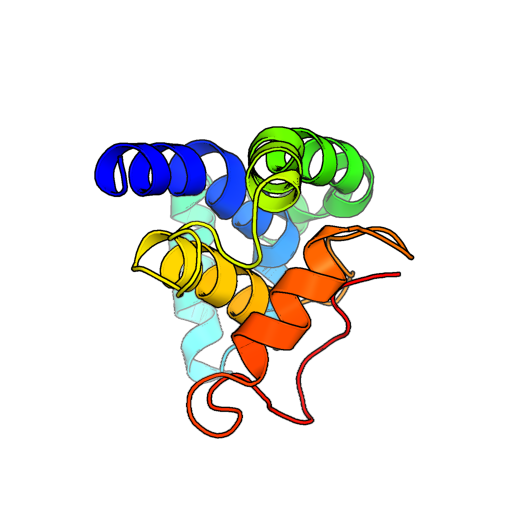27 C CA . ALA A 1 117 ? 7.001 -10.083 -9.732 1.00 97.12 117 ALA A CA 1
ATOM 928 C C . ALA A 1 117 ? 7.815 -8.780 -9.607 1.00 97.12 117 ALA A C 1
ATOM 930 O O . ALA A 1 117 ? 9.017 -8.816 -9.347 1.00 97.12 117 ALA A O 1
ATOM 931 N N . TRP A 1 118 ? 7.172 -7.622 -9.789 1.00 98.38 118 TRP A N 1
ATOM 932 C CA . TRP A 1 118 ? 7.809 -6.319 -9.582 1.00 98.38 118 TRP A CA 1
ATOM 933 C C . TRP A 1 118 ? 8.040 -6.020 -8.095 1.00 98.38 118 TRP A C 1
ATOM 935 O O . TRP A 1 118 ? 9.108 -5.519 -7.747 1.00 98.38 118 TRP A O 1
ATOM 945 N N . LEU A 1 119 ? 7.099 -6.383 -7.219 1.00 98.38 119 LEU A N 1
ATOM 946 C CA . LEU A 1 119 ? 7.243 -6.255 -5.766 1.00 98.38 119 LEU A CA 1
ATOM 947 C C . LEU A 1 119 ? 8.421 -7.074 -5.238 1.00 98.38 119 LEU A C 1
ATOM 949 O O . LEU A 1 119 ? 9.227 -6.539 -4.484 1.00 98.38 119 LEU A O 1
ATOM 953 N N . GLU A 1 120 ? 8.557 -8.327 -5.675 1.00 97.69 120 GLU A N 1
ATOM 954 C CA . GLU A 1 120 ? 9.678 -9.196 -5.305 1.00 97.69 120 GLU A CA 1
ATOM 955 C C . GLU A 1 120 ? 11.017 -8.571 -5.718 1.00 97.69 120 GLU A C 1
ATOM 957 O O . GLU A 1 120 ? 11.873 -8.326 -4.867 1.00 97.69 120 GLU A O 1
ATOM 962 N N . ARG A 1 121 ? 11.158 -8.183 -6.997 1.00 98.19 121 ARG A N 1
ATOM 963 C CA . ARG A 1 121 ? 12.364 -7.491 -7.489 1.00 98.19 121 ARG A CA 1
ATOM 964 C C . ARG A 1 121 ? 12.664 -6.223 -6.696 1.00 98.19 121 ARG A C 1
ATOM 966 O O . ARG A 1 121 ? 13.815 -5.964 -6.364 1.00 98.19 121 ARG A O 1
ATOM 973 N N . GLY A 1 122 ? 11.638 -5.422 -6.418 1.00 98.31 122 GLY A N 1
ATOM 974 C CA . GLY A 1 122 ? 11.766 -4.178 -5.673 1.00 98.31 122 GLY A CA 1
ATOM 975 C C . GLY A 1 122 ? 12.171 -4.394 -4.217 1.00 98.31 122 GLY A C 1
ATOM 976 O O . GLY A 1 122 ? 12.959 -3.616 -3.682 1.00 98.31 122 GLY A O 1
ATOM 977 N N . PHE A 1 123 ? 11.670 -5.449 -3.573 1.00 98.38 123 PHE A N 1
ATOM 978 C CA . PHE A 1 123 ? 11.993 -5.744 -2.179 1.00 98.38 123 PHE A CA 1
ATOM 979 C C . PHE A 1 123 ? 13.397 -6.324 -1.998 1.00 98.38 123 PHE A C 1
ATOM 981 O O . PHE A 1 123 ? 13.980 -6.124 -0.933 1.00 98.38 123 PHE A O 1
ATOM 988 N N . ASP A 1 124 ? 13.958 -6.956 -3.033 1.00 98.31 124 ASP A N 1
ATOM 989 C CA . ASP A 1 124 ? 15.341 -7.456 -3.056 1.00 98.31 124 ASP A CA 1
ATOM 990 C C . ASP A 1 124 ? 16.401 -6.369 -3.274 1.00 98.31 124 ASP A C 1
ATOM 992 O O . ASP A 1 124 ? 17.591 -6.599 -3.029 1.00 98.31 124 ASP A O 1
ATOM 996 N N . LEU A 1 125 ? 15.997 -5.165 -3.691 1.00 98.25 125 LEU A N 1
ATOM 997 C CA . LEU A 1 125 ? 16.923 -4.052 -3.877 1.00 98.25 125 LEU A CA 1
ATOM 998 C C . LEU A 1 125 ? 17.696 -3.742 -2.586 1.00 98.25 125 LEU A C 1
ATOM 1000 O O . LEU A 1 125 ? 17.179 -3.836 -1.470 1.00 98.25 125 LEU A O 1
ATOM 1004 N N . TYR A 1 126 ? 18.951 -3.322 -2.764 1.00 97.75 126 TYR A N 1
ATOM 1005 C CA . TYR A 1 126 ? 19.841 -2.889 -1.680 1.00 97.75 126 TYR A CA 1
ATOM 1006 C C . TYR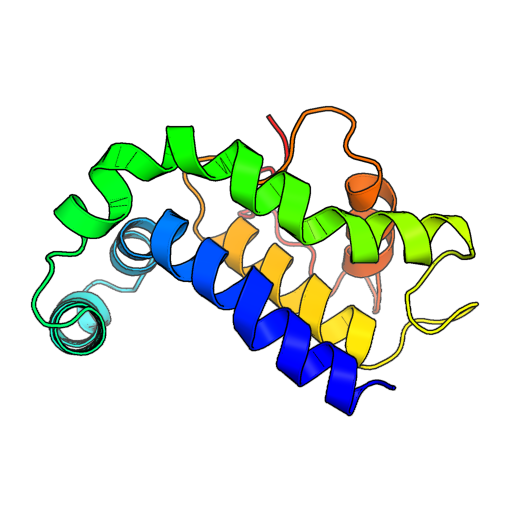 A 1 126 ? 20.097 -3.966 -0.616 1.00 97.75 126 TYR A C 1
ATOM 1008 O O . TYR A 1 126 ? 20.108 -3.679 0.578 1.00 97.75 126 TYR A O 1
ATOM 1016 N N . GLY A 1 127 ? 20.294 -5.212 -1.056 1.00 97.38 127 GLY A N 1
ATOM 1017 C CA . GLY A 1 127 ? 20.537 -6.341 -0.156 1.00 97.38 127 GLY A CA 1
ATOM 1018 C C . GLY A 1 127 ? 19.288 -6.767 0.614 1.00 97.38 127 GLY A C 1
ATOM 1019 O O . GLY A 1 127 ? 19.400 -7.225 1.747 1.00 97.38 127 GLY A O 1
ATOM 1020 N N . GLY A 1 128 ? 18.101 -6.587 0.024 1.00 97.31 128 GLY A N 1
ATOM 1021 C CA . GLY A 1 128 ? 16.837 -6.928 0.670 1.00 97.31 128 GLY A CA 1
ATOM 1022 C C . GLY A 1 128 ? 16.369 -5.894 1.693 1.00 97.31 128 GLY A C 1
ATOM 1023 O O . GLY A 1 128 ? 15.765 -6.271 2.693 1.00 97.31 128 GLY A O 1
ATOM 1024 N N . LEU A 1 129 ? 16.621 -4.597 1.474 1.00 96.88 129 LEU A N 1
ATOM 1025 C CA . LEU A 1 129 ? 16.278 -3.533 2.435 1.00 96.88 129 LEU A CA 1
ATOM 1026 C C . LEU A 1 129 ? 14.796 -3.552 2.847 1.00 96.88 129 LEU A C 1
ATOM 1028 O O . LEU A 1 129 ? 14.456 -3.244 3.990 1.00 96.88 129 LEU A O 1
ATOM 1032 N N . ALA A 1 130 ? 13.901 -3.906 1.922 1.00 96.50 130 ALA A N 1
ATOM 1033 C CA . ALA A 1 130 ? 12.473 -4.003 2.204 1.00 96.50 130 ALA A CA 1
ATOM 1034 C C . ALA A 1 130 ? 12.025 -5.426 2.583 1.00 96.50 130 ALA A C 1
ATOM 1036 O O . ALA A 1 130 ? 10.832 -5.643 2.789 1.00 96.50 130 ALA A O 1
ATOM 1037 N N . ARG A 1 131 ? 12.927 -6.395 2.746 1.00 96.56 131 ARG A N 1
ATOM 1038 C CA . ARG A 1 131 ? 12.589 -7.722 3.277 1.00 96.56 131 ARG A CA 1
ATOM 1039 C C . ARG A 1 131 ? 12.502 -7.669 4.803 1.00 96.56 131 ARG A C 1
ATOM 1041 O O . ARG A 1 131 ? 13.302 -7.024 5.469 1.00 96.56 131 ARG A O 1
ATOM 1048 N N . ASP A 1 132 ? 11.488 -8.319 5.364 1.00 95.94 132 ASP A N 1
ATOM 1049 C CA . ASP A 1 132 ? 11.344 -8.541 6.807 1.00 95.94 132 ASP A CA 1
ATOM 1050 C C . ASP A 1 132 ? 10.417 -9.746 7.015 1.00 95.94 132 ASP A C 1
ATOM 1052 O O . ASP A 1 132 ? 9.345 -9.818 6.413 1.00 95.94 132 ASP A O 1
ATOM 1056 N N . ALA A 1 133 ? 10.821 -10.701 7.856 1.00 95.56 133 ALA A N 1
ATOM 1057 C CA . ALA A 1 133 ? 10.074 -11.941 8.090 1.00 95.56 133 ALA A CA 1
ATOM 1058 C C . ALA A 1 133 ? 8.681 -11.716 8.712 1.00 95.56 133 ALA A C 1
ATOM 1060 O O . ALA A 1 133 ? 7.843 -12.613 8.706 1.00 95.56 133 ALA A O 1
ATOM 1061 N N . ARG A 1 134 ? 8.422 -10.525 9.264 1.00 95.75 134 ARG A N 1
ATOM 1062 C CA . ARG A 1 134 ? 7.138 -10.159 9.879 1.00 95.75 134 ARG A CA 1
ATOM 1063 C C . ARG A 1 134 ? 6.122 -9.617 8.876 1.00 95.75 134 ARG A C 1
ATOM 1065 O O . ARG A 1 134 ? 4.967 -9.411 9.259 1.00 95.75 134 ARG A O 1
ATOM 1072 N N . LEU A 1 135 ? 6.537 -9.348 7.636 1.00 97.19 135 LEU A N 1
ATOM 1073 C CA . LEU A 1 135 ? 5.636 -8.849 6.602 1.00 97.19 135 LEU A CA 1
ATOM 1074 C C . LEU A 1 135 ? 4.539 -9.863 6.299 1.00 97.19 135 LEU A C 1
ATOM 1076 O O . LEU A 1 135 ? 4.751 -11.072 6.255 1.00 97.19 135 LEU A O 1
ATOM 1080 N N . LYS A 1 136 ? 3.344 -9.330 6.092 1.00 97.31 136 LYS A N 1
ATOM 1081 C CA . LYS A 1 136 ? 2.146 -10.064 5.724 1.00 97.31 136 LYS A CA 1
ATOM 1082 C C . LYS A 1 136 ? 2.121 -10.276 4.209 1.00 97.31 136 LYS A C 1
ATOM 1084 O O . LYS A 1 136 ? 2.592 -9.401 3.474 1.00 97.31 136 LYS A O 1
ATOM 1089 N N . PRO A 1 137 ? 1.575 -11.408 3.733 1.00 95.69 137 PRO A N 1
ATOM 1090 C CA . PRO A 1 137 ? 1.414 -11.650 2.306 1.00 95.69 137 PRO A CA 1
ATOM 1091 C C . PRO A 1 137 ? 0.619 -10.528 1.635 1.00 95.69 137 PRO A C 1
ATOM 1093 O O . PRO A 1 137 ? -0.369 -10.040 2.183 1.00 95.69 137 PRO A O 1
ATOM 1096 N N . LEU A 1 138 ? 1.049 -10.127 0.437 1.00 97.00 138 LEU A N 1
ATOM 1097 C CA . LEU A 1 138 ? 0.365 -9.095 -0.347 1.00 97.00 138 LEU A CA 1
ATOM 1098 C C . LEU A 1 138 ? -0.683 -9.654 -1.317 1.00 97.00 138 LEU A C 1
ATOM 1100 O O . LEU A 1 138 ? -1.474 -8.876 -1.847 1.00 97.00 138 LEU A O 1
ATOM 1104 N N . ALA A 1 139 ? -0.723 -10.972 -1.514 1.00 94.44 139 ALA A N 1
ATOM 1105 C CA . ALA A 1 139 ? -1.726 -11.672 -2.310 1.00 94.44 139 ALA A CA 1
ATOM 1106 C C . ALA A 1 139 ? -2.462 -12.727 -1.473 1.00 94.44 139 ALA A C 1
ATOM 1108 O O . ALA A 1 139 ? -1.892 -13.258 -0.515 1.00 94.44 139 ALA A O 1
ATOM 1109 N N . GLN A 1 140 ? -3.732 -12.956 -1.829 1.00 78.31 140 GLN A N 1
ATOM 1110 C CA . GLN A 1 140 ? -4.547 -14.081 -1.341 1.00 78.31 140 GLN A CA 1
ATOM 1111 C C . GLN A 1 140 ? -4.029 -15.406 -1.882 1.00 78.31 140 GLN A C 1
ATOM 1113 O O . GLN A 1 140 ? -3.508 -15.399 -3.020 1.00 78.31 140 GLN A O 1
#

Secondary structure (DSSP, 8-state):
-HHHHHHHIIIIIIHHHHHHHHHHHHHHS-TTTHHHHHHHHHHHTTT--HHHHHTTTTTTHHHHHHHTHHHHHHHTTSSBTTBSS--HHHHHHHHHHHHHHHH-SS-SBPTT-THHHHHHHHHHHHHHTT--TTPPPSB-

Foldseek 3Di:
DLVVLLVLCVVQALVLLCLQCVVLCLVLDDPVCNVVSQVVVCVVVVNDGSCNSNVCSVVCLVVNAVSCVVVVVCCVQALEVVHPDYDPSLVSVLVSLLVCQQRPPDASAEPPPPCVSSNVVSCPPPPRPSDDPNGHDNYD

Radius of gyration: 15.48 Å; chains: 1; bounding box: 38×29×44 Å

pLDDT: mean 97.05, std 2.55, range [77.75, 98.62]

Sequence (140 aa):
MVRLFDAWFSAEILRRMFRIYVLDIHNAARPADRPYFRKSREARLNGTSLEASVADRVSRLPELRDALNPLRAHLERGPFLGGASPNYADYLALGAFRWVASVSTIPPLAQGDPLLAWLERGFDLYGGLARDARLKPLAQ